Protein AF-A0A1Y1SYE3-F1 (afdb_monomer_lite)

Secondary structure (DSSP, 8-state):
-HHHHHHHHHHHHHHSS-PPEEHHHHHHHH---HHHHHHHHHHHHHTTSEEEEE-SSSEEEEE-

Structure (mmCIF, N/CA/C/O backbone):
data_AF-A0A1Y1SYE3-F1
#
_entry.id   AF-A0A1Y1SYE3-F1
#
loop_
_atom_site.group_PDB
_atom_si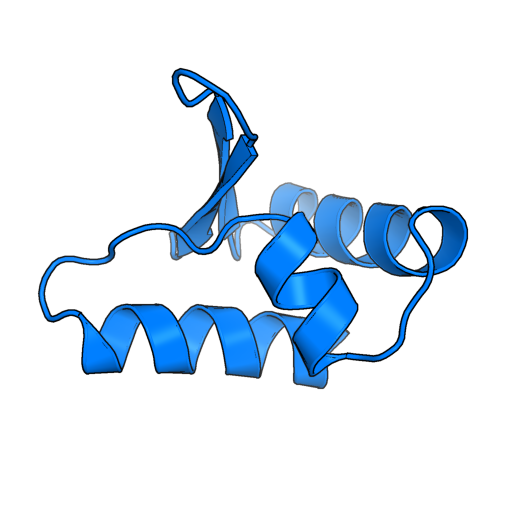te.id
_atom_site.type_symbol
_atom_site.label_atom_id
_atom_site.label_alt_id
_atom_site.label_comp_id
_atom_site.label_asym_id
_atom_site.label_entity_id
_atom_site.label_seq_id
_atom_site.pdbx_PDB_ins_code
_atom_site.Cartn_x
_atom_site.Cartn_y
_atom_site.Cartn_z
_atom_site.occupancy
_atom_site.B_iso_or_equiv
_atom_site.auth_seq_id
_atom_site.auth_comp_id
_atom_site.auth_asym_id
_atom_site.auth_atom_id
_atom_site.pdbx_PDB_model_num
ATOM 1 N N . MET A 1 1 ? -5.362 6.861 -7.203 1.00 63.16 1 MET A N 1
ATOM 2 C CA . MET A 1 1 ? -5.683 6.660 -5.773 1.00 63.16 1 MET A CA 1
ATOM 3 C C . MET A 1 1 ? -6.737 5.573 -5.553 1.00 63.16 1 MET A C 1
ATOM 5 O O . MET A 1 1 ? -6.423 4.574 -4.921 1.00 63.16 1 MET A O 1
ATOM 9 N N . GLU A 1 2 ? -7.948 5.715 -6.097 1.00 78.56 2 GLU A N 1
ATOM 10 C CA . GLU A 1 2 ? -9.079 4.808 -5.818 1.00 78.56 2 GLU A CA 1
ATOM 11 C C . GLU A 1 2 ? -8.780 3.326 -6.120 1.00 78.56 2 GLU A C 1
ATOM 13 O O . GLU A 1 2 ? -8.992 2.462 -5.273 1.00 78.56 2 GLU A O 1
ATOM 18 N N . LYS A 1 3 ? -8.134 3.048 -7.259 1.00 87.88 3 LYS A N 1
ATOM 19 C CA . LYS A 1 3 ? -7.702 1.694 -7.653 1.00 87.88 3 LYS A CA 1
ATOM 20 C C . LYS A 1 3 ? -6.702 1.049 -6.676 1.00 87.88 3 LYS A C 1
ATOM 22 O O . LYS A 1 3 ? -6.755 -0.155 -6.456 1.00 87.88 3 LYS A O 1
ATOM 27 N N . VAL A 1 4 ? -5.788 1.827 -6.086 1.00 90.56 4 VAL A N 1
ATOM 28 C CA . VAL A 1 4 ? -4.779 1.312 -5.134 1.00 90.56 4 VAL A CA 1
ATOM 29 C C . VAL A 1 4 ? -5.458 0.877 -3.840 1.00 90.56 4 VAL A C 1
ATOM 31 O O . VAL A 1 4 ? -5.220 -0.229 -3.363 1.00 90.56 4 VAL A O 1
ATOM 34 N N . LEU A 1 5 ? -6.352 1.716 -3.313 1.00 91.38 5 LEU A N 1
ATOM 35 C CA . LEU A 1 5 ? -7.111 1.401 -2.108 1.00 91.38 5 LEU A CA 1
ATOM 36 C C . LEU A 1 5 ? -8.027 0.188 -2.314 1.00 91.38 5 LEU A C 1
ATOM 38 O O . LEU A 1 5 ? -8.050 -0.701 -1.467 1.00 91.38 5 LEU A O 1
ATOM 42 N N . GLN A 1 6 ? -8.723 0.111 -3.453 1.00 92.06 6 GLN A N 1
ATOM 43 C CA . GLN A 1 6 ? -9.579 -1.031 -3.793 1.00 92.06 6 GLN A CA 1
ATOM 44 C C . GLN A 1 6 ? -8.803 -2.356 -3.799 1.00 92.06 6 GLN A C 1
ATOM 46 O O . GLN A 1 6 ? -9.273 -3.337 -3.231 1.00 92.06 6 GLN A O 1
ATOM 51 N N . LEU A 1 7 ? -7.589 -2.383 -4.358 1.00 92.38 7 LEU A N 1
ATOM 52 C CA . LEU A 1 7 ? -6.745 -3.585 -4.367 1.00 92.38 7 LEU A CA 1
ATOM 53 C C . LEU A 1 7 ? -6.301 -4.009 -2.959 1.00 92.38 7 LEU A C 1
ATOM 55 O O . LEU A 1 7 ? -6.245 -5.203 -2.656 1.00 92.38 7 LEU A O 1
ATOM 59 N N . ILE A 1 8 ? -5.998 -3.042 -2.087 1.00 89.81 8 ILE A N 1
ATOM 60 C CA . ILE A 1 8 ? -5.676 -3.315 -0.678 1.00 89.81 8 ILE A CA 1
ATOM 61 C C . ILE A 1 8 ? -6.909 -3.901 0.025 1.00 89.81 8 ILE A C 1
ATOM 63 O O . ILE A 1 8 ? -6.802 -4.918 0.715 1.00 89.81 8 ILE A O 1
ATOM 67 N N . GLN A 1 9 ? -8.089 -3.319 -0.212 1.00 90.38 9 GLN A N 1
ATOM 68 C CA . GLN A 1 9 ? -9.355 -3.796 0.344 1.00 90.38 9 GLN A CA 1
ATOM 69 C C . GLN A 1 9 ? -9.711 -5.208 -0.121 1.00 90.38 9 GLN A C 1
ATOM 71 O O . GLN A 1 9 ? -10.097 -6.052 0.687 1.00 90.38 9 GLN A O 1
ATOM 76 N N . GLU A 1 10 ? -9.561 -5.487 -1.411 1.00 90.31 10 GLU A N 1
ATOM 77 C CA . GLU A 1 10 ? -9.840 -6.797 -1.987 1.00 90.31 10 GLU A CA 1
ATOM 78 C C . GLU A 1 10 ? -8.903 -7.870 -1.421 1.00 90.31 10 GLU A C 1
ATOM 80 O O . GLU A 1 10 ? -9.353 -8.956 -1.043 1.00 90.31 10 GLU A O 1
ATOM 85 N N . ASN A 1 11 ? -7.610 -7.559 -1.270 1.00 90.00 11 ASN A N 1
ATOM 86 C CA . ASN A 1 11 ? -6.667 -8.494 -0.662 1.00 90.00 11 ASN A CA 1
ATOM 87 C C . ASN A 1 11 ? -7.004 -8.788 0.810 1.00 90.00 11 ASN A C 1
ATOM 89 O O . ASN A 1 11 ? -6.919 -9.944 1.236 1.00 90.00 11 ASN A O 1
ATOM 93 N N . ALA A 1 12 ? -7.418 -7.771 1.571 1.00 87.69 12 ALA A N 1
ATOM 94 C CA . ALA A 1 12 ? -7.852 -7.942 2.954 1.00 87.69 12 ALA A CA 1
ATOM 95 C C . ALA A 1 12 ? -9.087 -8.856 3.051 1.00 87.69 12 ALA A C 1
ATOM 97 O O . ALA A 1 12 ? -9.073 -9.806 3.833 1.00 87.69 12 ALA A O 1
ATOM 98 N N . ARG A 1 13 ? -10.104 -8.643 2.198 1.00 87.62 13 ARG A N 1
ATOM 99 C CA . ARG A 1 13 ? -11.302 -9.504 2.141 1.00 87.62 13 ARG A CA 1
ATOM 100 C C . ARG A 1 13 ? -10.956 -10.946 1.785 1.00 87.62 13 ARG A C 1
ATOM 102 O O . ARG A 1 13 ? -11.414 -11.867 2.451 1.00 87.62 13 ARG A O 1
ATOM 109 N N . ARG A 1 14 ? -10.123 -11.149 0.758 1.00 85.81 14 ARG A N 1
ATOM 110 C CA . ARG A 1 14 ? -9.754 -12.489 0.274 1.00 85.81 14 ARG A CA 1
ATOM 111 C C . ARG A 1 14 ? -9.016 -13.317 1.323 1.00 85.81 14 ARG A C 1
ATOM 113 O O . ARG A 1 14 ? -9.160 -14.532 1.353 1.00 85.81 14 ARG A O 1
ATOM 120 N N . THR A 1 15 ? -8.177 -12.679 2.133 1.00 82.06 15 THR A N 1
ATOM 121 C CA . THR A 1 15 ? -7.309 -13.388 3.085 1.00 82.06 15 THR A CA 1
ATOM 122 C C . THR A 1 15 ? -7.956 -13.621 4.447 1.00 82.06 15 THR A C 1
ATOM 124 O O . THR A 1 15 ? -7.349 -14.297 5.272 1.00 82.06 15 THR A O 1
ATOM 127 N N . GLY A 1 16 ? -9.151 -13.072 4.703 1.00 65.62 16 GLY A N 1
ATOM 128 C CA . GLY A 1 16 ? -9.918 -13.248 5.946 1.00 65.62 16 GLY A CA 1
ATOM 129 C C . GLY A 1 16 ? -9.303 -12.606 7.199 1.00 65.62 16 GLY A C 1
ATOM 130 O O . GLY A 1 16 ? -10.030 -12.246 8.115 1.00 65.62 16 GLY A O 1
ATOM 131 N N . ASN A 1 17 ? -7.983 -12.394 7.211 1.00 59.66 17 ASN A N 1
ATOM 132 C CA . ASN A 1 17 ? -7.191 -12.002 8.380 1.00 59.66 17 ASN A CA 1
ATOM 133 C C . ASN A 1 17 ? -6.505 -10.637 8.211 1.00 59.66 17 ASN A C 1
ATOM 135 O O . ASN A 1 17 ? -5.535 -10.346 8.908 1.00 59.66 17 ASN A O 1
ATOM 139 N N . GLY A 1 18 ? -6.924 -9.830 7.230 1.00 63.41 18 GLY A N 1
ATOM 140 C CA . GLY A 1 18 ? -6.283 -8.542 6.959 1.00 63.41 18 GLY A CA 1
ATOM 141 C C . GLY A 1 18 ? -4.800 -8.684 6.616 1.00 63.41 18 GLY A C 1
ATOM 142 O O . GLY A 1 18 ? -4.011 -7.818 6.969 1.00 63.41 18 GLY A O 1
ATOM 143 N N . SER A 1 19 ? -4.387 -9.778 5.963 1.00 71.19 19 SER A N 1
ATOM 144 C CA . SER A 1 19 ? -2.986 -9.930 5.561 1.00 71.19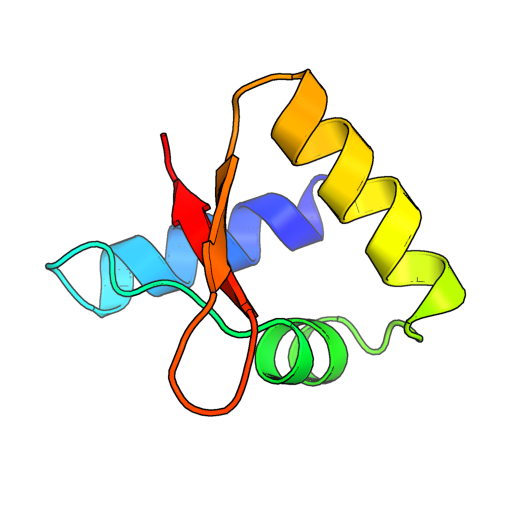 19 SER A CA 1
ATOM 145 C C . SER A 1 19 ? -2.603 -8.775 4.646 1.00 71.19 19 SER A C 1
ATOM 147 O O . SER A 1 19 ? -3.238 -8.556 3.610 1.00 71.19 19 SER A O 1
ATOM 149 N N . GLY A 1 20 ? -1.575 -8.028 5.042 1.00 84.25 20 GLY A N 1
ATOM 150 C CA . GLY A 1 20 ? -1.135 -6.865 4.295 1.00 84.25 20 GLY A CA 1
ATOM 151 C C . GLY A 1 20 ? -0.697 -7.252 2.885 1.00 84.25 20 GLY A C 1
ATOM 152 O O . GLY A 1 20 ? -0.170 -8.342 2.645 1.00 84.25 20 GLY A O 1
ATOM 153 N N . ILE A 1 21 ? -0.933 -6.365 1.926 1.00 90.81 21 ILE A N 1
ATOM 154 C CA . ILE A 1 21 ? -0.446 -6.539 0.558 1.00 90.81 21 ILE A CA 1
ATOM 155 C C . ILE A 1 21 ? 0.930 -5.891 0.432 1.00 90.81 21 ILE A C 1
ATOM 157 O O . ILE A 1 21 ? 1.147 -4.773 0.894 1.00 90.81 21 ILE A O 1
ATOM 161 N N . SER A 1 22 ? 1.884 -6.592 -0.181 1.00 91.44 22 SER A N 1
ATOM 162 C CA . SER A 1 22 ? 3.208 -6.017 -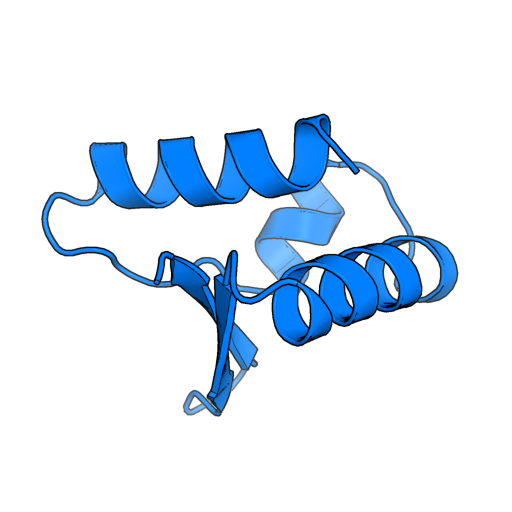0.406 1.00 91.44 22 SER A CA 1
ATOM 163 C C . SER A 1 22 ? 3.178 -4.952 -1.498 1.00 91.44 22 SER A C 1
ATOM 165 O O . SER A 1 22 ? 2.421 -5.052 -2.470 1.00 91.44 22 SER A O 1
ATOM 167 N N . THR A 1 23 ? 4.065 -3.965 -1.385 1.00 89.38 23 THR A N 1
ATOM 168 C CA . THR A 1 23 ? 4.247 -2.920 -2.408 1.00 89.38 23 THR A CA 1
ATOM 169 C C . THR A 1 23 ? 4.540 -3.510 -3.791 1.00 89.38 23 THR A C 1
ATOM 171 O O . THR A 1 23 ? 3.970 -3.060 -4.779 1.00 89.38 23 THR A O 1
ATOM 174 N N . ILE A 1 24 ? 5.324 -4.590 -3.867 1.00 89.44 24 ILE A N 1
ATOM 175 C CA . ILE A 1 24 ? 5.630 -5.301 -5.123 1.00 89.44 24 ILE A CA 1
ATOM 176 C C . ILE A 1 24 ? 4.369 -5.890 -5.766 1.00 89.44 24 ILE A C 1
ATOM 178 O O . ILE A 1 24 ? 4.183 -5.794 -6.981 1.00 89.44 24 ILE A O 1
ATOM 182 N N . ARG A 1 25 ? 3.484 -6.514 -4.975 1.00 90.81 25 ARG A N 1
ATOM 183 C CA . ARG A 1 25 ? 2.217 -7.053 -5.499 1.00 90.81 25 ARG A CA 1
ATOM 184 C C . ARG A 1 25 ? 1.324 -5.940 -6.032 1.00 90.81 25 ARG A C 1
ATOM 186 O O . ARG A 1 25 ? 0.718 -6.106 -7.087 1.00 90.81 25 ARG A O 1
ATOM 193 N N . LEU A 1 26 ? 1.295 -4.806 -5.341 1.00 91.75 26 LEU A N 1
ATOM 194 C CA . LEU A 1 26 ? 0.576 -3.614 -5.778 1.00 91.75 26 LEU A CA 1
ATOM 195 C C . LEU A 1 26 ? 1.128 -3.038 -7.083 1.00 91.75 26 LEU A C 1
ATOM 197 O O . LEU A 1 26 ? 0.346 -2.752 -7.985 1.00 91.75 26 LEU A O 1
ATOM 201 N N . GLN A 1 27 ? 2.449 -2.929 -7.233 1.00 92.69 27 GLN A N 1
ATOM 202 C CA . GLN A 1 27 ? 3.072 -2.489 -8.489 1.00 92.69 27 GLN A CA 1
ATOM 203 C C . GLN A 1 27 ? 2.681 -3.401 -9.652 1.00 92.69 27 GLN A C 1
ATOM 205 O O . GLN A 1 27 ? 2.241 -2.921 -10.691 1.00 92.69 27 GLN A O 1
ATOM 210 N N . ARG A 1 28 ? 2.743 -4.725 -9.457 1.00 92.88 28 ARG A N 1
ATOM 211 C CA . ARG A 1 28 ? 2.345 -5.699 -10.488 1.00 92.88 28 ARG A CA 1
ATOM 212 C C . ARG A 1 28 ? 0.867 -5.592 -10.866 1.00 92.88 28 ARG A C 1
ATOM 214 O O . ARG A 1 28 ? 0.542 -5.677 -12.042 1.00 92.88 28 ARG A O 1
ATOM 221 N N . ALA A 1 29 ? -0.020 -5.404 -9.889 1.00 92.31 29 ALA A N 1
ATOM 222 C CA . ALA A 1 29 ? -1.461 -5.305 -10.132 1.00 92.31 29 ALA A CA 1
ATOM 223 C C . ALA A 1 29 ? -1.879 -3.964 -10.762 1.00 92.31 29 ALA A C 1
ATOM 225 O O . ALA A 1 29 ? -2.861 -3.888 -11.500 1.00 92.31 29 ALA A O 1
ATOM 226 N N . THR A 1 30 ? -1.153 -2.889 -10.456 1.00 92.75 30 THR A N 1
ATOM 227 C CA . THR A 1 30 ? -1.467 -1.544 -10.953 1.00 92.75 30 THR A CA 1
ATOM 228 C C . THR A 1 30 ? -0.753 -1.207 -12.257 1.00 92.75 30 THR A C 1
ATOM 230 O O . THR A 1 30 ? -1.256 -0.366 -12.997 1.00 92.75 30 THR A O 1
ATOM 233 N N . GLY A 1 31 ? 0.382 -1.854 -12.540 1.00 94.44 31 GLY A N 1
ATOM 234 C CA . GLY A 1 31 ? 1.300 -1.480 -13.616 1.00 94.44 31 GL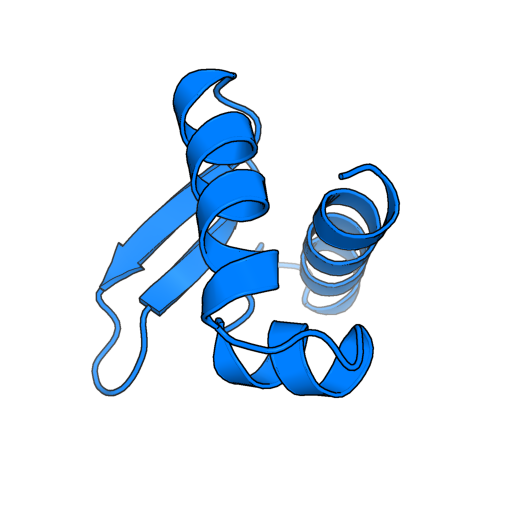Y A CA 1
ATOM 235 C C . GLY A 1 31 ? 2.121 -0.223 -13.309 1.00 94.44 31 GLY A C 1
ATOM 236 O O . GLY A 1 31 ? 2.880 0.220 -14.162 1.00 94.44 31 GLY A O 1
ATOM 237 N N . LEU A 1 32 ? 1.974 0.354 -12.110 1.00 93.38 32 LEU A N 1
ATOM 238 C CA . LEU A 1 32 ? 2.631 1.599 -11.726 1.00 93.38 32 LEU A CA 1
ATOM 239 C C . LEU A 1 32 ? 4.072 1.354 -11.287 1.00 93.38 32 LEU A C 1
ATOM 241 O O . LEU A 1 32 ? 4.388 0.401 -10.564 1.00 93.38 32 LEU A O 1
ATOM 245 N N . THR A 1 33 ? 4.942 2.283 -11.662 1.00 93.75 33 THR A N 1
ATOM 246 C CA . THR A 1 33 ? 6.307 2.347 -11.150 1.00 93.75 33 THR A CA 1
ATOM 247 C C . THR A 1 33 ? 6.319 2.766 -9.679 1.00 93.75 33 THR A C 1
ATOM 249 O O . THR A 1 33 ? 5.336 3.263 -9.126 1.00 93.75 33 THR A O 1
ATOM 252 N N . TYR A 1 34 ? 7.465 2.606 -9.012 1.00 89.12 34 TYR A N 1
ATOM 253 C CA . TYR A 1 34 ? 7.623 3.073 -7.630 1.00 89.12 34 TYR A CA 1
ATOM 254 C C . TYR A 1 34 ? 7.374 4.582 -7.484 1.00 89.12 34 TYR A C 1
ATOM 256 O O . TYR A 1 34 ? 6.722 5.000 -6.534 1.00 89.12 34 TYR A O 1
ATOM 264 N N . LYS A 1 35 ? 7.840 5.389 -8.449 1.00 92.69 35 LYS A N 1
ATOM 265 C CA . LYS A 1 35 ? 7.674 6.851 -8.438 1.00 92.69 35 LYS A CA 1
ATOM 266 C C . LYS A 1 35 ? 6.208 7.280 -8.501 1.00 92.69 35 LYS A C 1
ATOM 268 O O . LYS A 1 35 ? 5.859 8.301 -7.927 1.00 92.69 35 LYS A O 1
ATOM 273 N N . GLU A 1 36 ? 5.366 6.502 -9.173 1.00 93.38 36 GLU A N 1
ATOM 274 C CA . GLU A 1 36 ? 3.930 6.774 -9.291 1.00 93.38 36 GLU A CA 1
ATOM 275 C C . GLU A 1 36 ? 3.140 6.200 -8.113 1.00 93.38 36 GLU A C 1
ATOM 277 O O . GLU A 1 36 ? 2.177 6.805 -7.650 1.00 93.38 36 GLU A O 1
ATOM 282 N N . LEU A 1 37 ? 3.542 5.029 -7.611 1.00 93.06 37 LEU A N 1
ATOM 283 C CA . LEU A 1 37 ? 2.846 4.359 -6.517 1.00 93.06 37 LEU A CA 1
ATOM 284 C C . LEU A 1 37 ? 3.126 5.019 -5.161 1.00 93.06 37 LEU A C 1
ATOM 286 O O . LEU A 1 37 ? 2.225 5.097 -4.330 1.00 93.06 37 LEU A O 1
ATOM 290 N N . TYR A 1 38 ? 4.352 5.490 -4.925 1.00 93.00 38 TYR A N 1
ATOM 291 C CA . TYR A 1 38 ? 4.763 6.014 -3.622 1.00 93.00 38 TYR A CA 1
ATOM 292 C C . TYR A 1 38 ? 3.936 7.227 -3.149 1.00 93.00 38 TYR A C 1
ATOM 294 O O . TYR A 1 38 ? 3.429 7.158 -2.030 1.00 93.00 38 TYR A O 1
ATOM 302 N N . PRO A 1 39 ? 3.691 8.274 -3.966 1.00 94.94 39 PRO A N 1
ATOM 303 C CA . PRO A 1 39 ? 2.845 9.399 -3.555 1.00 94.94 39 PRO A CA 1
ATOM 304 C C . PRO A 1 39 ? 1.416 8.972 -3.202 1.00 94.94 39 PRO A C 1
ATOM 306 O O . PRO A 1 39 ? 0.850 9.450 -2.226 1.00 94.94 39 PRO A O 1
ATOM 309 N N . LEU A 1 40 ? 0.853 8.015 -3.952 1.00 94.75 40 LEU A N 1
ATOM 310 C CA . LEU A 1 40 ? -0.487 7.485 -3.688 1.00 94.75 40 LEU A CA 1
ATOM 311 C C . LEU A 1 40 ? -0.549 6.734 -2.355 1.00 94.75 40 LEU A C 1
ATOM 313 O O . LEU A 1 40 ? -1.543 6.821 -1.644 1.00 94.75 40 LEU A O 1
ATOM 317 N N . LEU A 1 41 ? 0.492 5.965 -2.029 1.00 93.44 41 LEU A N 1
ATOM 318 C CA . LEU A 1 41 ? 0.572 5.264 -0.750 1.00 93.44 41 LEU A CA 1
ATOM 319 C C . LEU A 1 41 ? 0.749 6.239 0.412 1.00 93.44 41 LEU A C 1
ATOM 321 O O . LEU A 1 41 ? 0.120 6.039 1.446 1.00 93.44 41 LEU A O 1
ATOM 325 N N . LEU A 1 42 ? 1.561 7.284 0.234 1.00 94.56 42 LEU A N 1
ATOM 326 C CA . LEU A 1 42 ? 1.769 8.312 1.250 1.00 94.56 42 LEU A CA 1
ATOM 327 C C . LEU A 1 42 ? 0.455 9.026 1.588 1.00 94.56 42 LEU A C 1
ATOM 329 O O . LEU A 1 42 ? 0.078 9.068 2.753 1.00 94.56 42 LEU A O 1
ATOM 333 N N . GLU A 1 43 ? -0.299 9.462 0.576 1.00 95.25 43 GLU A N 1
ATOM 334 C CA . GLU A 1 43 ? -1.613 10.090 0.767 1.00 95.25 43 GLU A CA 1
ATOM 335 C C . GLU A 1 43 ? -2.594 9.163 1.510 1.00 95.25 43 GLU A C 1
ATOM 337 O O . GLU A 1 43 ? -3.322 9.586 2.410 1.00 95.25 43 GLU A O 1
ATOM 342 N N . LEU A 1 44 ? -2.613 7.866 1.180 1.00 94.31 44 LEU A N 1
ATOM 343 C CA . LEU A 1 44 ? -3.475 6.893 1.863 1.00 94.31 44 LEU A CA 1
ATOM 344 C C . LEU A 1 44 ? -3.071 6.658 3.329 1.00 94.31 44 LEU A C 1
ATOM 346 O O . LEU A 1 44 ? -3.942 6.367 4.151 1.00 94.31 44 LEU A O 1
ATOM 350 N N . ILE A 1 45 ? -1.782 6.777 3.655 1.00 94.06 45 ILE A N 1
ATOM 351 C CA . ILE A 1 45 ? -1.273 6.690 5.030 1.00 94.06 45 ILE A CA 1
ATOM 352 C C . ILE A 1 45 ? -1.632 7.963 5.804 1.00 94.06 45 ILE A C 1
ATOM 354 O O . ILE A 1 45 ? -2.185 7.875 6.897 1.00 94.06 45 ILE A O 1
ATOM 358 N N . GLU A 1 46 ? -1.381 9.139 5.227 1.00 95.19 46 GLU A N 1
ATOM 359 C CA . GLU A 1 46 ? -1.673 10.439 5.847 1.00 95.19 46 GLU A CA 1
ATOM 360 C C . GLU A 1 46 ? -3.173 10.641 6.095 1.00 95.19 46 GLU A C 1
ATOM 362 O O . GLU A 1 46 ? -3.571 11.186 7.122 1.00 95.19 46 GLU A O 1
ATOM 367 N N . THR A 1 47 ? -4.021 10.138 5.194 1.00 95.19 47 THR A N 1
ATOM 368 C CA . THR A 1 47 ? -5.486 10.155 5.356 1.00 95.19 47 THR A CA 1
ATOM 369 C C . THR A 1 47 ? -6.022 9.031 6.249 1.00 95.19 47 THR A C 1
ATOM 371 O O . THR A 1 47 ? -7.237 8.894 6.389 1.00 95.19 47 THR A O 1
ATOM 374 N N . GLY A 1 48 ? -5.146 8.215 6.847 1.00 93.69 48 GLY A N 1
ATOM 375 C CA . GLY A 1 48 ? -5.524 7.170 7.799 1.00 93.69 48 GLY A CA 1
ATOM 376 C C . GLY A 1 48 ? -6.325 6.020 7.187 1.00 93.69 48 GLY A C 1
ATOM 377 O O . GLY A 1 48 ? -7.055 5.337 7.898 1.00 93.69 48 GLY A O 1
ATOM 378 N N . LYS A 1 49 ? -6.225 5.796 5.873 1.00 92.31 49 LYS A N 1
ATOM 379 C CA . LYS A 1 49 ? -6.941 4.704 5.190 1.00 92.31 49 LYS A CA 1
ATOM 380 C C . LYS A 1 49 ? -6.180 3.386 5.253 1.00 92.31 49 LYS A C 1
ATOM 382 O O . LYS A 1 49 ? -6.790 2.320 5.173 1.00 92.31 49 LYS A O 1
ATOM 387 N N . ILE A 1 50 ? -4.852 3.461 5.338 1.00 93.50 50 ILE A N 1
ATOM 388 C CA . ILE A 1 50 ? -3.967 2.301 5.426 1.00 93.50 50 ILE A CA 1
ATOM 389 C C . ILE A 1 50 ? -2.817 2.564 6.402 1.00 93.50 50 ILE A C 1
ATOM 391 O O . ILE A 1 50 ? -2.447 3.709 6.642 1.00 93.50 50 ILE A O 1
ATOM 395 N N . ILE A 1 51 ? -2.188 1.495 6.887 1.00 93.06 51 ILE A N 1
ATOM 396 C CA . ILE A 1 51 ? -0.873 1.541 7.539 1.00 93.06 51 ILE A CA 1
ATOM 397 C C . ILE A 1 51 ? 0.134 0.696 6.773 1.00 93.06 51 ILE A C 1
ATOM 399 O O . ILE A 1 51 ? -0.197 -0.357 6.223 1.00 93.06 51 ILE A O 1
ATOM 403 N N . ALA A 1 52 ? 1.386 1.137 6.785 1.00 91.56 52 ALA A N 1
ATOM 404 C CA . ALA A 1 52 ? 2.518 0.337 6.350 1.00 91.56 52 ALA A CA 1
ATOM 405 C C . ALA A 1 52 ? 3.201 -0.289 7.572 1.00 91.56 52 ALA A C 1
ATOM 407 O O . ALA A 1 52 ? 3.441 0.390 8.569 1.00 91.56 52 ALA A O 1
ATOM 408 N N . ARG A 1 53 ? 3.533 -1.579 7.493 1.00 89.75 53 ARG A N 1
ATOM 409 C CA . ARG A 1 53 ? 4.411 -2.256 8.456 1.00 89.75 53 ARG A CA 1
ATOM 410 C C . ARG A 1 53 ? 5.583 -2.882 7.724 1.00 89.75 53 ARG A C 1
ATOM 412 O O . ARG A 1 53 ? 5.411 -3.440 6.637 1.00 89.75 53 ARG A O 1
ATOM 419 N N . GLU A 1 54 ? 6.752 -2.813 8.338 1.00 85.62 54 GLU A N 1
ATOM 420 C CA . GLU A 1 54 ? 7.941 -3.488 7.838 1.00 85.62 54 GLU A CA 1
ATOM 421 C C . GLU A 1 54 ? 7.796 -5.000 8.055 1.00 85.62 54 GLU A C 1
ATOM 423 O O . GLU A 1 54 ? 7.534 -5.469 9.164 1.00 85.62 54 GLU A O 1
ATOM 428 N N . GLY A 1 55 ? 7.873 -5.764 6.967 1.00 77.75 55 GLY A N 1
ATOM 429 C CA . GLY A 1 55 ? 7.959 -7.220 7.010 1.00 77.75 55 GLY A CA 1
ATOM 430 C C . GLY A 1 55 ? 9.405 -7.689 6.852 1.00 77.75 55 GLY A C 1
ATOM 431 O O . GLY A 1 55 ? 10.294 -6.896 6.576 1.00 77.75 55 GLY A O 1
ATOM 4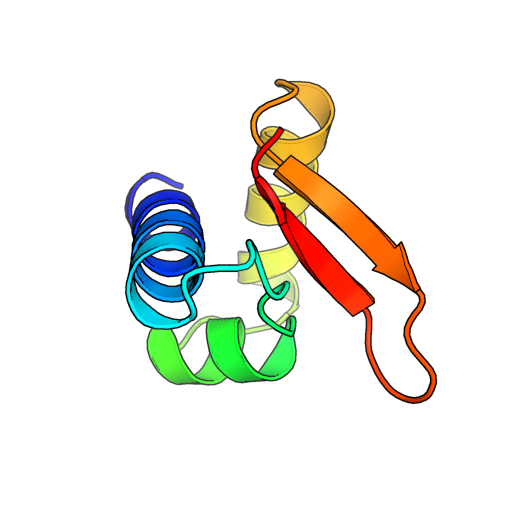32 N N . ILE A 1 56 ? 9.624 -9.005 6.931 1.00 76.69 56 ILE A N 1
ATOM 433 C CA . ILE A 1 56 ? 10.965 -9.621 6.829 1.00 76.69 56 ILE A CA 1
ATOM 434 C C . ILE A 1 56 ? 11.695 -9.227 5.530 1.00 76.69 56 ILE A C 1
ATOM 436 O O . ILE A 1 56 ? 12.908 -9.065 5.535 1.00 76.69 56 ILE A O 1
ATOM 440 N N . ASN A 1 57 ? 10.957 -9.067 4.424 1.00 76.00 57 ASN A N 1
ATOM 441 C CA . ASN A 1 57 ? 11.529 -8.765 3.105 1.00 76.00 57 ASN A CA 1
ATOM 442 C C . ASN A 1 57 ? 10.952 -7.499 2.451 1.00 76.00 57 ASN A C 1
ATOM 444 O O . ASN A 1 57 ? 11.610 -6.881 1.615 1.00 76.00 57 ASN A O 1
ATOM 448 N N . HIS A 1 58 ? 9.702 -7.138 2.763 1.00 80.38 58 HIS A N 1
ATOM 449 C CA . HIS A 1 58 ? 8.972 -6.062 2.089 1.00 80.38 58 HIS A CA 1
ATOM 450 C C . HIS A 1 58 ? 8.013 -5.356 3.046 1.00 80.38 58 HIS A C 1
ATOM 452 O O . HIS A 1 58 ? 7.449 -5.990 3.939 1.00 80.38 58 HIS A O 1
ATOM 458 N N . ASN A 1 59 ? 7.741 -4.079 2.769 1.00 86.88 59 ASN A N 1
ATOM 459 C CA . ASN A 1 59 ? 6.644 -3.356 3.401 1.00 86.88 59 ASN A CA 1
ATOM 460 C C . ASN A 1 59 ? 5.302 -3.979 3.017 1.00 86.88 59 ASN A C 1
ATOM 462 O O . ASN A 1 59 ? 5.020 -4.224 1.837 1.00 86.88 59 ASN A O 1
ATOM 466 N N . LEU A 1 60 ? 4.481 -4.207 4.035 1.00 90.62 60 LEU A N 1
ATOM 467 C CA . LEU A 1 60 ? 3.125 -4.717 3.927 1.00 90.62 60 LEU A CA 1
ATOM 468 C C . LEU A 1 60 ? 2.141 -3.599 4.263 1.00 90.62 60 LEU A C 1
ATOM 470 O O . LEU A 1 60 ? 2.320 -2.872 5.239 1.00 90.62 60 LEU A O 1
ATOM 474 N N . LEU A 1 61 ? 1.104 -3.472 3.443 1.00 92.12 61 LEU A N 1
ATOM 475 C CA . LEU A 1 61 ? 0.093 -2.426 3.539 1.00 92.12 61 LEU A CA 1
ATOM 476 C C . LEU A 1 61 ? -1.220 -3.035 4.023 1.00 92.12 61 LEU A C 1
ATOM 478 O O . LEU A 1 61 ? -1.732 -3.970 3.404 1.00 92.12 61 LEU A O 1
ATOM 482 N N . PHE A 1 62 ? -1.749 -2.503 5.118 1.00 91.56 62 PHE A N 1
ATOM 483 C CA . PHE A 1 62 ? -2.944 -2.989 5.806 1.00 91.56 62 PHE A CA 1
ATOM 484 C C . PHE A 1 62 ? -4.010 -1.902 5.818 1.00 91.56 62 PHE A C 1
ATOM 486 O O . PHE A 1 62 ? -3.670 -0.725 5.864 1.00 91.56 62 PHE A O 1
ATOM 493 N N . LEU A 1 63 ? -5.284 -2.291 5.817 1.00 90.38 63 LEU A N 1
ATOM 494 C CA . LEU A 1 63 ? -6.365 -1.359 6.136 1.00 90.38 63 LEU A CA 1
ATOM 495 C C . LEU A 1 63 ? -6.298 -0.966 7.618 1.00 90.38 63 LEU A C 1
ATOM 497 O O . LEU A 1 63 ? -5.884 -1.788 8.442 1.00 90.38 63 LEU A O 1
ATOM 501 N N . LEU A 1 64 ? -6.708 0.265 7.921 1.00 85.62 64 LEU A N 1
ATOM 502 C CA . LEU A 1 64 ? -7.046 0.707 9.277 1.00 85.62 64 LEU A CA 1
ATOM 503 C C . LEU A 1 64 ? -8.520 0.448 9.591 1.00 85.62 64 LEU A C 1
ATOM 505 O O . LEU A 1 64 ? -9.341 0.517 8.647 1.00 85.62 64 LEU A O 1
#

Sequence (64 aa):
MEKVLQLIQENARRTGNGSGISTIRLQRATGLTYKELYPLLLELIETG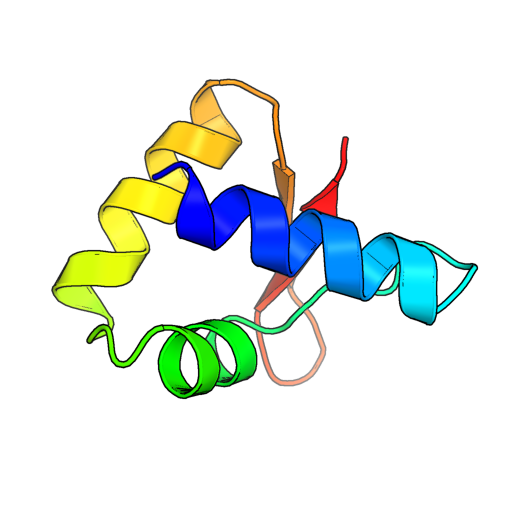KIIAREGINHNLLFLL

Radius of gyration: 10.63 Å; chains: 1; bounding box: 23×24×23 Å

Foldseek 3Di:
DVVLLVVQVVVCVVVVNQWFDFPVNSCVVVVDDCVVVVVVVVVCVVVQQWDWDDDPPTIGIGGD

Organism: NCBI:txid1185767

pLDDT: mean 88.13, std 8.27, range [59.66, 95.25]